Protein AF-A0A534Z9I6-F1 (afdb_monomer)

Sequence (121 aa):
MELGLLRLAIALYLAGTVAALVGIAVRQDLPRTLLPRLLWAGFVAHGLSIAVRSWTVGHMAVTTFDEALSFLALLLIAVFLMVQLRRPLVALGAVVSPLAFGLTLASDAVYRGARPLPPVL

Secondary structure (DSSP, 8-state):
--HHHHHHHHHHHHHHHHHHHHHHHH-----TTHHHHHHHHHHHHHHHHHHHHHHHHTS-S-SSHHHHHHHHHHHHHHHHHHHHHH---HHHHHHHHHHHHHHHHHHHHH----PPPPTT-

Radius of gyration: 15.33 Å; Cα contacts (8 Å, |Δi|>4): 130; chains: 1; bounding box: 43×24×39 Å

Nearest PDB structures (foldseek):
  8pd5-assembly1_A  TM=5.716E-01  e=1.694E+00  Strongylocentrotus purpuratus
 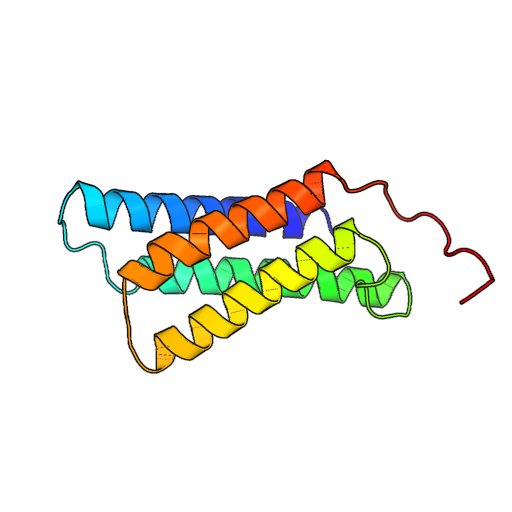 7bpu-assembly2_B  TM=6.019E-01  e=2.687E+00  Methanocaldococcus jannaschii DSM 2661
  5ek0-assembly1_D  TM=5.800E-01  e=2.829E+00  unclassified
  5ek0-assembly1_B  TM=5.441E-01  e=2.687E+00  unclassified
  8e4o-assembly1_A  TM=5.022E-01  e=2.189E+00  Mus musculus

Structure (mmCIF, N/CA/C/O backbone):
data_AF-A0A534Z9I6-F1
#
_entry.id   AF-A0A534Z9I6-F1
#
loop_
_atom_site.group_PDB
_atom_site.id
_atom_site.type_symbol
_atom_site.label_atom_id
_atom_site.label_alt_id
_atom_site.label_comp_id
_atom_site.label_asym_id
_atom_site.label_entity_id
_atom_site.label_seq_id
_atom_site.pdbx_PDB_ins_code
_atom_site.Cartn_x
_atom_site.Cartn_y
_atom_site.Cartn_z
_atom_site.occupancy
_atom_site.B_iso_or_equiv
_atom_site.auth_seq_id
_atom_site.auth_comp_id
_atom_site.auth_asym_id
_atom_site.auth_atom_id
_atom_site.pdbx_PDB_model_num
ATOM 1 N N . MET A 1 1 ? 5.011 0.238 -14.264 1.00 63.31 1 MET A N 1
ATOM 2 C CA . MET A 1 1 ? 3.736 -0.018 -13.562 1.00 63.31 1 MET A CA 1
ATOM 3 C C . MET A 1 1 ? 2.641 0.738 -14.280 1.00 63.31 1 MET A C 1
ATOM 5 O O . MET 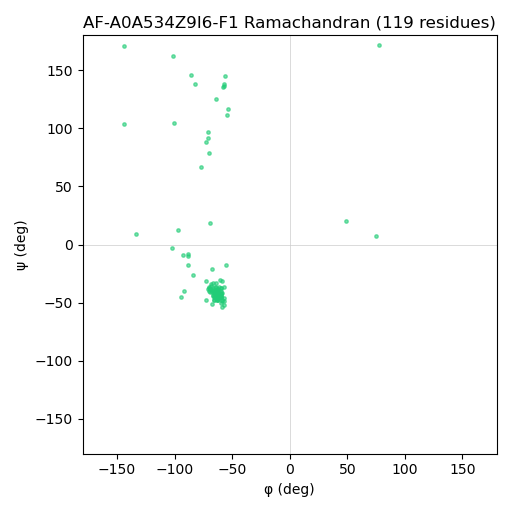A 1 1 ? 2.949 1.784 -14.841 1.00 63.31 1 MET A O 1
ATOM 9 N N . GLU A 1 2 ? 1.399 0.251 -14.264 1.00 75.75 2 GLU A N 1
ATOM 10 C CA . GLU A 1 2 ? 0.265 1.087 -14.678 1.00 75.75 2 GLU A CA 1
ATOM 11 C C . GLU A 1 2 ? 0.042 2.148 -13.600 1.00 75.75 2 GLU A C 1
ATOM 13 O O . GLU A 1 2 ? -0.563 1.883 -12.555 1.00 75.75 2 GLU A O 1
ATOM 18 N N . LEU A 1 3 ? 0.594 3.340 -13.837 1.00 76.50 3 LEU A N 1
ATOM 19 C CA . LEU A 1 3 ? 0.624 4.450 -12.880 1.00 76.50 3 LEU A CA 1
ATOM 20 C C . LEU A 1 3 ? -0.788 4.872 -12.448 1.00 76.50 3 LEU A C 1
ATOM 22 O O . LEU A 1 3 ? -0.989 5.268 -11.304 1.00 76.50 3 LEU A O 1
ATOM 26 N N . GLY A 1 4 ? -1.783 4.735 -13.331 1.00 80.25 4 GLY A N 1
ATOM 27 C CA . GLY A 1 4 ? -3.183 5.007 -13.000 1.00 80.25 4 GLY A CA 1
ATOM 28 C C . GLY A 1 4 ? -3.722 4.088 -11.901 1.00 80.25 4 GLY A C 1
ATOM 29 O O . GLY A 1 4 ? -4.297 4.564 -10.923 1.00 80.25 4 GLY A O 1
ATOM 30 N N . LEU A 1 5 ? -3.482 2.778 -12.014 1.00 81.12 5 LEU A N 1
ATOM 31 C CA . LEU A 1 5 ? -3.926 1.797 -11.018 1.00 81.12 5 LEU A CA 1
ATOM 32 C C . LEU A 1 5 ? -3.153 1.929 -9.702 1.00 81.12 5 LEU A C 1
ATOM 34 O O . LEU A 1 5 ? -3.740 1.775 -8.632 1.00 81.12 5 LEU A O 1
ATOM 38 N N . LEU A 1 6 ? -1.856 2.246 -9.772 1.00 78.75 6 LEU A N 1
ATOM 39 C CA . LEU A 1 6 ? -1.040 2.467 -8.578 1.00 78.75 6 LEU A CA 1
ATOM 40 C C . LEU A 1 6 ? -1.540 3.687 -7.791 1.00 78.75 6 LEU A C 1
ATOM 42 O O . LEU A 1 6 ? -1.743 3.605 -6.583 1.00 78.75 6 LEU A O 1
ATOM 46 N N . ARG A 1 7 ? -1.833 4.798 -8.475 1.00 85.94 7 ARG A N 1
ATOM 47 C CA . ARG A 1 7 ? -2.404 6.002 -7.850 1.00 85.94 7 ARG A CA 1
ATOM 48 C C . ARG A 1 7 ? -3.797 5.765 -7.278 1.00 85.94 7 ARG A C 1
ATOM 50 O O . ARG A 1 7 ? -4.105 6.284 -6.207 1.00 85.94 7 ARG A O 1
ATOM 57 N N . LEU A 1 8 ? -4.616 4.948 -7.941 1.00 87.31 8 LEU A N 1
ATOM 58 C CA . LEU A 1 8 ? -5.896 4.510 -7.389 1.00 87.31 8 LEU A CA 1
ATOM 59 C C . LEU A 1 8 ? -5.698 3.713 -6.089 1.00 87.31 8 LEU A C 1
ATOM 61 O O . LEU A 1 8 ? -6.382 3.982 -5.104 1.00 87.31 8 LEU A O 1
ATOM 65 N N . ALA A 1 9 ? -4.733 2.789 -6.052 1.00 82.94 9 ALA A N 1
ATOM 66 C CA . ALA A 1 9 ? -4.392 2.058 -4.833 1.00 82.94 9 ALA A CA 1
ATOM 67 C C . ALA A 1 9 ? -3.915 2.996 -3.711 1.00 82.94 9 ALA A C 1
ATOM 69 O O . ALA A 1 9 ? -4.377 2.867 -2.578 1.00 82.94 9 ALA A O 1
ATOM 70 N N . ILE A 1 10 ? -3.076 3.992 -4.028 1.00 84.06 10 ILE A N 1
ATOM 71 C CA . ILE A 1 10 ? -2.637 5.027 -3.076 1.00 84.06 10 ILE A CA 1
ATOM 72 C C . ILE A 1 10 ? -3.843 5.763 -2.483 1.00 84.06 10 ILE A C 1
ATOM 74 O O . ILE A 1 10 ? -3.941 5.890 -1.262 1.00 84.06 10 ILE A O 1
ATOM 78 N N . ALA A 1 11 ? -4.783 6.211 -3.321 1.00 88.69 11 ALA A N 1
ATOM 79 C CA . ALA A 1 11 ? -5.984 6.905 -2.862 1.00 88.69 11 ALA A CA 1
ATOM 80 C C . ALA A 1 11 ? -6.856 6.016 -1.957 1.00 88.69 11 ALA A C 1
ATOM 82 O O . ALA A 1 11 ? -7.361 6.478 -0.932 1.00 88.69 11 ALA A O 1
ATOM 83 N N . LEU A 1 12 ? -6.993 4.730 -2.291 1.00 86.94 12 LEU A N 1
ATOM 84 C CA . LEU A 1 12 ? -7.769 3.766 -1.506 1.00 86.94 12 LEU A CA 1
ATOM 85 C C . LEU A 1 12 ? -7.111 3.447 -0.156 1.00 86.94 12 LEU A C 1
ATOM 87 O O . LEU A 1 12 ? -7.802 3.406 0.863 1.00 86.94 12 LEU A O 1
ATOM 91 N N . TYR A 1 13 ? -5.787 3.285 -0.112 1.00 86.44 13 TYR A N 1
ATOM 92 C CA . TYR A 1 13 ? -5.055 3.102 1.146 1.00 86.44 13 TYR A CA 1
ATOM 93 C C . TYR A 1 13 ? -5.056 4.369 2.003 1.00 86.44 13 TYR A C 1
ATOM 95 O O . TYR A 1 13 ? -5.170 4.280 3.227 1.00 86.44 13 TYR A O 1
ATOM 103 N N . LEU A 1 14 ? -5.001 5.555 1.394 1.00 87.44 14 LEU A N 1
ATOM 104 C CA . LEU A 1 14 ? -5.162 6.814 2.117 1.00 87.44 14 LEU A CA 1
ATOM 105 C C . LEU A 1 14 ? -6.560 6.910 2.741 1.00 87.44 14 LEU A C 1
ATOM 107 O O . LEU A 1 14 ? -6.677 7.180 3.935 1.00 87.44 14 LEU A O 1
ATOM 111 N N . ALA A 1 15 ? -7.611 6.612 1.973 1.00 87.75 15 ALA A N 1
ATOM 112 C CA . ALA A 1 15 ? -8.983 6.588 2.476 1.00 87.75 15 ALA A CA 1
ATOM 113 C C . ALA A 1 15 ? -9.162 5.570 3.617 1.00 87.75 15 ALA A C 1
ATOM 115 O O . ALA A 1 15 ? -9.772 5.890 4.638 1.00 87.75 15 ALA A O 1
ATOM 116 N N . GLY A 1 16 ? -8.582 4.370 3.487 1.00 82.31 16 GLY A N 1
ATOM 117 C CA . GLY A 1 16 ? -8.556 3.366 4.555 1.00 82.31 16 GLY A CA 1
ATOM 118 C C . GLY A 1 16 ? -7.848 3.870 5.816 1.00 82.31 16 GLY A C 1
ATOM 119 O O . GLY A 1 16 ? -8.342 3.680 6.927 1.00 82.31 16 GLY A O 1
ATOM 120 N N . THR A 1 17 ? -6.742 4.595 5.647 1.00 84.69 17 THR A N 1
ATOM 121 C CA . THR A 1 17 ? -5.965 5.169 6.753 1.00 84.69 17 THR A CA 1
ATOM 122 C C . THR A 1 17 ? -6.774 6.228 7.489 1.00 84.69 17 THR A C 1
ATOM 124 O O . THR A 1 17 ? -6.890 6.174 8.711 1.00 84.69 17 THR A O 1
ATOM 127 N N . VAL A 1 18 ? -7.395 7.152 6.752 1.00 86.75 18 VAL A N 1
ATOM 128 C CA . VAL A 1 18 ? -8.268 8.184 7.324 1.00 86.75 18 VAL A CA 1
ATOM 129 C C . VAL A 1 18 ? -9.442 7.542 8.061 1.00 86.75 18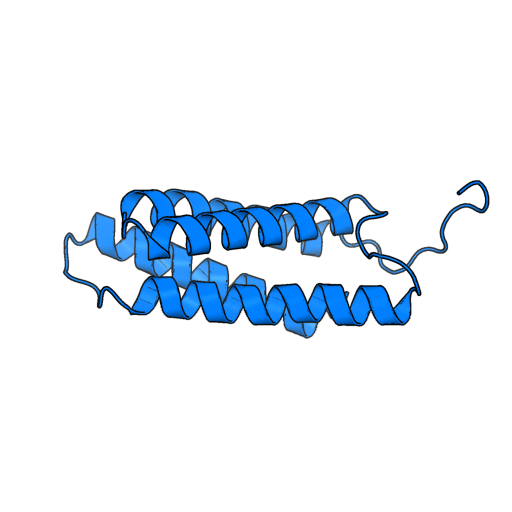 VAL A C 1
ATOM 131 O O . VAL A 1 18 ? -9.709 7.910 9.201 1.00 86.75 18 VAL A O 1
ATOM 134 N N . ALA A 1 19 ? -10.099 6.539 7.472 1.00 84.12 19 ALA A N 1
ATOM 135 C CA . ALA A 1 19 ? -11.199 5.829 8.121 1.00 84.12 19 ALA A CA 1
ATOM 136 C C . ALA A 1 19 ? -10.764 5.156 9.437 1.00 84.12 19 ALA A C 1
ATOM 138 O O . ALA A 1 19 ? -11.482 5.235 10.435 1.00 84.12 19 ALA A O 1
ATOM 139 N N . ALA A 1 20 ? -9.581 4.534 9.463 1.00 80.44 20 ALA A N 1
ATOM 140 C CA . ALA A 1 20 ? -9.036 3.912 10.666 1.00 80.44 20 ALA A CA 1
ATOM 141 C C . ALA A 1 20 ? -8.696 4.947 11.755 1.00 80.44 20 ALA A C 1
ATOM 143 O O . ALA A 1 20 ? -9.062 4.757 12.915 1.00 80.44 20 ALA A O 1
ATOM 144 N 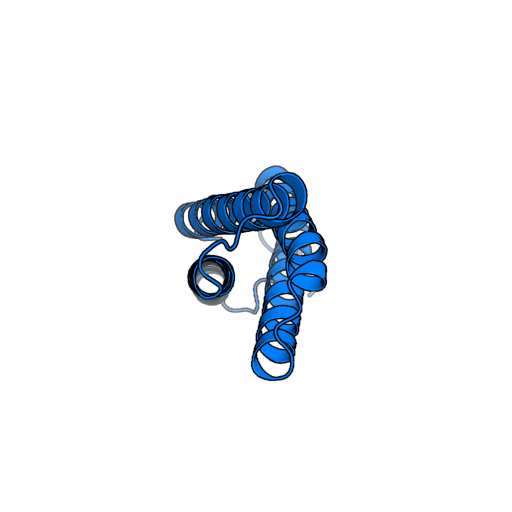N . LEU A 1 21 ? -8.054 6.062 11.384 1.00 82.12 21 LEU A N 1
ATOM 145 C CA . LEU A 1 21 ? -7.705 7.142 12.313 1.00 82.12 21 LEU A CA 1
ATOM 146 C C . LEU A 1 21 ? -8.949 7.825 12.888 1.00 82.12 21 LEU A C 1
ATOM 148 O O . LEU A 1 21 ? -9.030 8.024 14.098 1.00 82.12 21 LEU A O 1
ATOM 152 N N . VAL A 1 22 ? -9.943 8.129 12.049 1.00 82.81 22 VAL A N 1
ATOM 153 C CA . VAL A 1 22 ? -11.216 8.727 12.479 1.00 82.81 22 VAL A CA 1
ATOM 154 C C . VAL A 1 22 ? -11.987 7.775 13.397 1.00 82.81 22 VAL A C 1
ATOM 156 O O . VAL A 1 22 ? -12.551 8.222 14.394 1.00 82.81 22 VAL A O 1
ATOM 159 N N . GLY A 1 23 ? -11.982 6.467 13.117 1.00 76.38 23 GLY A N 1
ATOM 160 C CA . GLY A 1 23 ? -12.620 5.469 13.984 1.00 76.38 23 GLY A CA 1
ATOM 161 C C . GLY A 1 23 ? -12.009 5.408 15.380 1.00 76.38 23 GLY A C 1
ATOM 162 O O . GLY A 1 23 ? -12.733 5.302 16.367 1.00 76.38 23 GLY A O 1
ATOM 163 N N . ILE A 1 24 ? -10.686 5.554 15.479 1.00 78.31 24 ILE A N 1
ATOM 164 C CA . ILE A 1 24 ? -9.987 5.624 16.767 1.00 78.31 24 ILE A CA 1
ATOM 165 C C . ILE A 1 24 ? -10.248 6.966 17.461 1.00 78.31 24 ILE A C 1
ATOM 167 O O . ILE A 1 24 ? -10.578 6.983 18.646 1.00 78.31 24 ILE A O 1
ATOM 171 N N . ALA A 1 25 ? -10.119 8.079 16.734 1.00 81.31 25 ALA A N 1
ATOM 172 C CA . ALA A 1 25 ? -10.199 9.427 17.292 1.00 81.31 25 ALA A CA 1
ATOM 173 C C . ALA A 1 25 ? -11.600 9.772 17.808 1.00 81.31 25 ALA A C 1
ATOM 175 O O . ALA A 1 25 ? -11.742 10.336 18.889 1.00 81.31 25 ALA A O 1
ATOM 176 N N . VAL A 1 26 ? -12.638 9.415 17.050 1.00 79.25 26 VAL A N 1
ATOM 177 C CA . VAL A 1 26 ? -14.024 9.773 17.380 1.00 79.25 26 VAL A CA 1
ATOM 178 C C . VAL A 1 26 ? -14.676 8.714 18.283 1.00 79.25 26 VAL A C 1
ATOM 180 O O . VAL A 1 26 ? -15.776 8.932 18.777 1.00 79.25 26 VAL A O 1
ATOM 183 N N . ARG A 1 27 ? -14.021 7.560 18.524 1.00 69.69 27 ARG A N 1
ATOM 184 C CA . ARG A 1 27 ? -14.602 6.384 19.216 1.00 69.69 27 ARG A CA 1
ATOM 185 C C . ARG A 1 27 ? -15.983 5.975 18.675 1.00 69.69 27 ARG A C 1
ATOM 187 O O . ARG A 1 27 ? -16.747 5.310 19.367 1.00 69.69 27 ARG A O 1
ATOM 194 N N . GLN A 1 28 ? -16.308 6.394 17.455 1.00 64.50 28 GLN A N 1
ATOM 195 C CA . GLN A 1 28 ? -17.583 6.112 16.817 1.00 64.50 28 GLN A CA 1
ATOM 196 C C . GLN A 1 28 ? -17.520 4.757 16.126 1.00 64.50 28 GLN A C 1
ATOM 198 O O . GLN A 1 28 ? -16.488 4.385 15.557 1.00 64.50 28 GLN A O 1
ATOM 203 N N . ASP A 1 29 ? -18.647 4.055 16.116 1.00 61.78 29 ASP A N 1
ATOM 204 C CA . ASP A 1 29 ? -18.823 2.839 15.334 1.00 61.78 29 ASP A CA 1
ATOM 205 C C . ASP A 1 29 ? -18.869 3.191 13.841 1.00 61.78 29 ASP A C 1
ATOM 207 O O . ASP A 1 29 ? -19.932 3.258 13.221 1.00 61.78 29 ASP A O 1
ATOM 211 N N . LEU A 1 30 ? -17.701 3.423 13.228 1.00 66.75 30 LEU A N 1
ATOM 212 C CA . LEU A 1 30 ? -17.619 3.361 11.774 1.00 66.75 30 LEU A CA 1
ATOM 213 C C . LEU A 1 30 ? -18.101 1.978 11.326 1.00 66.75 30 LEU A C 1
ATOM 215 O O . LEU A 1 30 ? -17.821 0.977 11.999 1.00 66.75 30 LEU A O 1
ATOM 219 N N . PRO A 1 31 ? -18.783 1.893 10.169 1.00 71.44 31 PRO A N 1
ATOM 220 C CA . PRO A 1 31 ? -19.235 0.618 9.654 1.00 71.44 31 PRO A CA 1
ATOM 221 C C . PRO A 1 31 ? -18.040 -0.330 9.575 1.00 71.44 31 PRO A C 1
ATOM 223 O O 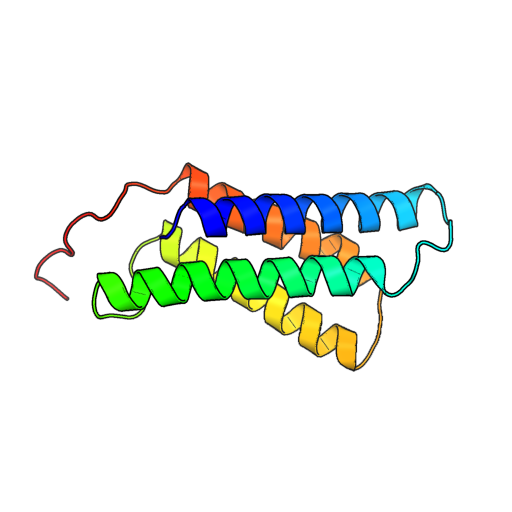. PRO A 1 31 ? -17.089 -0.085 8.831 1.00 71.44 31 PRO A O 1
ATOM 226 N N . ARG A 1 32 ? -18.095 -1.425 10.346 1.00 71.19 32 ARG A N 1
ATOM 227 C CA . ARG A 1 32 ? -17.005 -2.414 10.466 1.00 71.19 32 ARG A CA 1
ATOM 228 C C . ARG A 1 32 ? -16.566 -2.991 9.115 1.00 71.19 32 ARG A C 1
ATOM 230 O O . ARG A 1 32 ? -15.485 -3.554 9.004 1.00 71.19 32 ARG A O 1
ATOM 237 N N . THR A 1 33 ? -17.397 -2.837 8.086 1.00 77.56 33 THR A N 1
ATOM 238 C CA . THR A 1 33 ? -17.158 -3.277 6.711 1.00 77.56 33 THR A CA 1
ATOM 239 C C . THR A 1 33 ? -16.437 -2.248 5.835 1.00 77.56 33 THR A C 1
ATOM 241 O O . THR A 1 33 ? -15.903 -2.629 4.798 1.00 77.56 33 THR A O 1
ATOM 244 N N . LEU A 1 34 ? -16.394 -0.963 6.206 1.00 81.75 34 LEU A N 1
ATOM 245 C CA . LEU A 1 34 ? -15.841 0.100 5.357 1.00 81.75 34 LEU A CA 1
ATOM 246 C C . LEU A 1 34 ? -14.330 -0.050 5.165 1.00 81.75 34 LEU A C 1
ATOM 248 O O . LEU A 1 34 ? -13.852 -0.073 4.033 1.00 81.75 34 LEU A O 1
ATOM 252 N N . LEU A 1 35 ? -13.596 -0.202 6.268 1.00 80.25 35 LEU A N 1
ATOM 253 C CA . LEU A 1 35 ? -12.145 -0.372 6.251 1.00 80.25 35 LEU A CA 1
ATOM 254 C C . LEU A 1 35 ? -11.707 -1.600 5.428 1.00 80.25 35 LEU A C 1
ATOM 256 O O . LEU A 1 35 ? -10.920 -1.423 4.499 1.00 80.25 35 LEU A O 1
ATOM 260 N N . PRO A 1 36 ? -12.220 -2.826 5.674 1.00 81.19 36 PRO A N 1
ATOM 261 C CA . PRO A 1 36 ? -11.877 -3.972 4.836 1.00 81.19 36 PRO A CA 1
ATOM 262 C C . PRO A 1 36 ? -12.256 -3.778 3.371 1.00 81.19 36 PRO A C 1
ATOM 264 O O . PRO A 1 36 ? -11.491 -4.199 2.514 1.00 81.19 36 PRO A O 1
ATOM 267 N N . ARG A 1 37 ? -13.392 -3.141 3.057 1.00 87.38 37 ARG A N 1
ATOM 268 C CA . ARG A 1 37 ? -13.793 -2.895 1.661 1.00 87.38 37 ARG A CA 1
ATOM 269 C C . ARG A 1 37 ? -12.816 -1.975 0.935 1.00 87.38 37 ARG A C 1
ATOM 271 O O . ARG A 1 37 ? -12.422 -2.295 -0.181 1.00 87.38 37 ARG A O 1
ATOM 278 N N . LEU A 1 38 ? -12.401 -0.877 1.569 1.00 85.50 38 LEU A N 1
ATOM 279 C CA . LEU A 1 38 ? -11.408 0.044 1.003 1.00 85.50 38 LEU A CA 1
ATOM 280 C C . LEU A 1 38 ? -10.064 -0.655 0.777 1.00 85.50 38 LEU A C 1
ATOM 282 O O . LEU A 1 38 ? -9.469 -0.516 -0.289 1.00 85.50 38 LEU A O 1
ATOM 286 N N . LEU A 1 39 ? -9.619 -1.453 1.750 1.00 85.75 39 LEU A N 1
ATOM 287 C CA . LEU A 1 39 ? -8.349 -2.172 1.659 1.00 85.75 39 LEU A CA 1
ATOM 288 C C . LEU A 1 39 ? -8.390 -3.300 0.622 1.00 85.75 39 LEU A C 1
ATOM 290 O O . LEU A 1 39 ? -7.424 -3.461 -0.114 1.00 85.75 39 LEU A O 1
ATOM 294 N N . TRP A 1 40 ? -9.508 -4.021 0.493 1.00 89.88 40 TRP A N 1
ATOM 295 C CA . TRP A 1 40 ? -9.711 -4.999 -0.581 1.00 89.88 40 TRP A C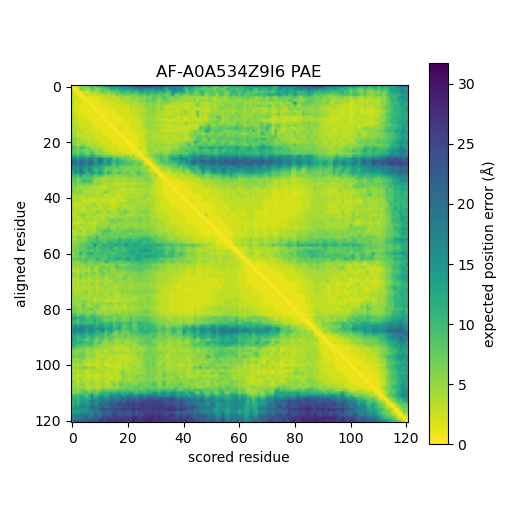A 1
ATOM 296 C C . TRP A 1 40 ? -9.712 -4.346 -1.963 1.00 89.88 40 TRP A C 1
ATOM 298 O O . TRP A 1 40 ? -9.051 -4.845 -2.870 1.00 89.88 40 TRP A O 1
ATOM 308 N N . ALA A 1 41 ? -10.413 -3.222 -2.129 1.00 89.19 41 ALA A N 1
ATOM 309 C CA . ALA A 1 41 ? -10.422 -2.493 -3.394 1.00 89.19 41 ALA A CA 1
ATOM 310 C C . ALA A 1 41 ? -9.010 -2.007 -3.769 1.00 89.19 41 ALA A C 1
ATOM 312 O O . ALA A 1 41 ? -8.579 -2.187 -4.909 1.00 89.19 41 ALA A O 1
ATOM 313 N N . GLY A 1 42 ? -8.272 -1.450 -2.799 1.00 86.12 42 GLY A N 1
ATOM 314 C CA . GLY A 1 42 ? -6.885 -1.022 -2.985 1.00 86.12 42 GLY A CA 1
ATOM 315 C C . GLY A 1 42 ? -5.967 -2.186 -3.344 1.00 86.12 42 GLY A C 1
ATOM 316 O O . GLY A 1 42 ? -5.220 -2.093 -4.313 1.00 86.12 42 GLY A O 1
ATOM 317 N N . PHE A 1 43 ? -6.100 -3.312 -2.638 1.00 90.81 43 PHE A N 1
ATOM 318 C CA . PHE A 1 43 ? -5.343 -4.537 -2.892 1.00 90.81 43 PHE A CA 1
ATOM 319 C C . PHE A 1 43 ? -5.531 -5.058 -4.321 1.00 90.81 43 PHE A C 1
ATOM 321 O O . PHE A 1 43 ? -4.554 -5.371 -4.997 1.00 90.81 43 PHE A O 1
ATOM 328 N N . VAL A 1 44 ? -6.776 -5.111 -4.805 1.00 92.69 44 VAL A N 1
ATOM 329 C CA . VAL A 1 44 ? -7.084 -5.571 -6.167 1.00 92.69 44 VAL A CA 1
ATOM 330 C C . VAL A 1 44 ? -6.494 -4.622 -7.212 1.00 92.69 44 VAL A C 1
ATOM 332 O O . VAL A 1 44 ? -5.844 -5.081 -8.152 1.00 92.69 44 VAL A O 1
ATOM 335 N N . ALA A 1 45 ? -6.661 -3.307 -7.039 1.00 88.88 45 ALA A N 1
ATOM 336 C CA . ALA A 1 45 ? -6.099 -2.315 -7.956 1.00 88.88 45 ALA A CA 1
ATOM 337 C C . ALA A 1 45 ? -4.560 -2.371 -7.993 1.00 88.88 45 ALA A C 1
ATOM 339 O O . ALA A 1 45 ? -3.952 -2.342 -9.065 1.00 88.88 45 ALA A O 1
ATOM 340 N N . HIS A 1 46 ? -3.929 -2.506 -6.825 1.00 88.62 46 HIS A N 1
ATOM 341 C CA . HIS A 1 46 ? -2.478 -2.602 -6.676 1.00 88.62 46 HIS A CA 1
ATOM 342 C C . HIS A 1 46 ? -1.931 -3.883 -7.312 1.00 88.62 46 HIS A C 1
ATOM 344 O O . HIS A 1 46 ? -0.999 -3.825 -8.116 1.00 88.62 46 HIS A O 1
ATOM 350 N N . GLY A 1 47 ? -2.55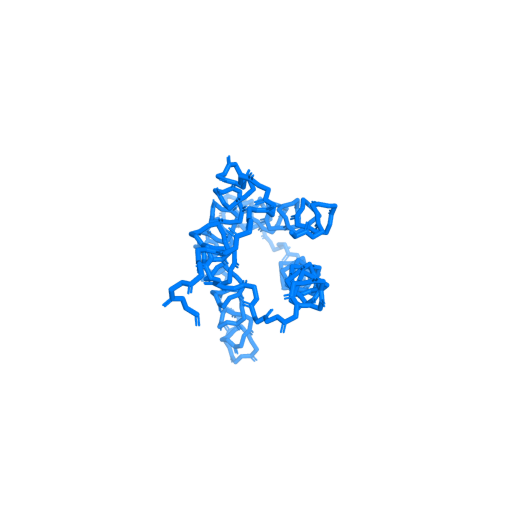6 -5.026 -7.021 1.00 89.56 47 GLY A N 1
ATOM 351 C CA . GLY A 1 47 ? -2.197 -6.314 -7.610 1.00 89.56 47 GLY A CA 1
ATOM 352 C C . GLY A 1 47 ? -2.312 -6.296 -9.132 1.00 89.56 47 GLY A C 1
ATOM 353 O O . GLY A 1 47 ? -1.407 -6.762 -9.822 1.00 89.56 47 GLY A O 1
ATOM 354 N N . LEU A 1 48 ? -3.368 -5.677 -9.667 1.00 90.88 48 LEU A N 1
ATOM 355 C CA . LEU A 1 48 ? -3.551 -5.538 -11.108 1.00 90.88 48 LEU A CA 1
ATOM 356 C C . LEU A 1 48 ? -2.485 -4.625 -11.743 1.00 90.88 48 LEU A C 1
ATOM 358 O O . LEU A 1 48 ? -1.977 -4.953 -12.812 1.00 90.88 48 LEU A O 1
ATOM 362 N N . SER A 1 49 ? -2.059 -3.546 -11.074 1.00 87.62 49 SER A N 1
ATOM 363 C CA . SER A 1 49 ? -0.948 -2.700 -11.553 1.00 87.62 49 SER A CA 1
ATOM 364 C C . SER A 1 49 ? 0.367 -3.481 -11.689 1.00 87.62 49 SER A C 1
ATOM 366 O O . SER A 1 49 ? 1.079 -3.346 -12.691 1.00 87.62 49 SER A O 1
ATOM 368 N N . ILE A 1 50 ? 0.674 -4.332 -10.702 1.00 87.19 50 ILE A N 1
ATOM 369 C CA . ILE A 1 50 ? 1.866 -5.194 -10.711 1.00 87.19 50 ILE A CA 1
ATOM 370 C C . ILE A 1 50 ? 1.733 -6.294 -11.769 1.00 87.19 50 ILE A C 1
ATOM 372 O O . ILE A 1 50 ? 2.704 -6.576 -12.472 1.00 87.19 50 ILE A O 1
ATOM 376 N N . ALA A 1 51 ? 0.547 -6.884 -11.932 1.00 89.06 51 ALA A N 1
ATOM 377 C CA . ALA A 1 51 ? 0.292 -7.917 -12.934 1.00 89.06 51 ALA A CA 1
ATOM 378 C C . ALA A 1 51 ? 0.462 -7.382 -14.362 1.00 89.06 51 ALA A C 1
ATOM 380 O O . ALA A 1 51 ? 1.193 -7.980 -15.150 1.00 89.06 51 ALA A O 1
ATOM 381 N N . VAL A 1 52 ? -0.131 -6.222 -14.675 1.00 88.00 52 VAL A N 1
ATOM 382 C CA . VAL A 1 52 ? 0.026 -5.585 -15.991 1.00 88.00 52 VAL A CA 1
ATOM 383 C C . VAL A 1 52 ? 1.490 -5.247 -16.247 1.00 88.00 52 VAL A C 1
ATOM 385 O O . VAL A 1 52 ? 2.001 -5.532 -17.324 1.00 88.00 52 VAL A O 1
ATOM 388 N N . ARG A 1 53 ? 2.212 -4.717 -15.250 1.00 84.62 53 ARG A N 1
ATOM 389 C CA . ARG A 1 53 ? 3.651 -4.468 -15.403 1.00 84.62 53 ARG A CA 1
ATOM 390 C C . ARG A 1 53 ? 4.430 -5.752 -15.649 1.00 84.62 53 ARG A C 1
ATOM 392 O O . ARG A 1 53 ? 5.261 -5.782 -16.542 1.00 84.62 53 ARG A O 1
ATOM 399 N N . SER A 1 54 ? 4.165 -6.801 -14.883 1.00 85.69 54 SER A N 1
ATOM 400 C CA . SER A 1 54 ? 4.876 -8.072 -15.038 1.00 85.69 54 SER A CA 1
ATOM 401 C C . SER A 1 54 ? 4.650 -8.666 -16.432 1.00 85.69 54 SER A C 1
ATOM 403 O O . SER A 1 54 ? 5.577 -9.181 -17.049 1.00 85.69 54 SER A O 1
ATOM 405 N N . TRP A 1 55 ? 3.438 -8.507 -16.974 1.00 86.94 55 TRP A N 1
ATOM 406 C CA . TRP A 1 55 ? 3.129 -8.886 -18.350 1.00 86.94 55 TRP A CA 1
ATOM 407 C C . TRP A 1 55 ? 3.897 -8.046 -19.380 1.00 86.94 55 TRP A C 1
ATOM 409 O O . TRP A 1 55 ? 4.413 -8.597 -20.347 1.00 86.94 55 TRP A O 1
ATOM 419 N N . THR A 1 56 ? 4.015 -6.727 -19.181 1.00 84.12 56 THR A N 1
ATOM 420 C CA . THR A 1 56 ? 4.703 -5.849 -20.144 1.00 84.12 56 THR A CA 1
ATOM 421 C C . THR A 1 56 ? 6.220 -6.001 -20.151 1.00 84.12 56 THR A C 1
ATOM 423 O O . THR A 1 56 ? 6.817 -5.825 -21.209 1.00 84.12 56 THR A O 1
ATOM 426 N N . VAL A 1 57 ? 6.855 -6.332 -19.018 1.00 82.25 57 VAL A N 1
ATOM 427 C CA . VAL A 1 57 ? 8.315 -6.570 -18.970 1.00 82.25 57 VAL A CA 1
ATOM 428 C C . VAL A 1 57 ? 8.691 -8.048 -19.167 1.00 82.25 57 VAL A C 1
ATOM 430 O O . VAL A 1 57 ? 9.865 -8.360 -19.332 1.00 82.25 57 VAL A O 1
ATOM 433 N N . GLY A 1 58 ? 7.720 -8.970 -19.180 1.00 82.19 58 GLY A N 1
ATOM 434 C CA . GLY A 1 58 ? 7.954 -10.402 -19.422 1.00 82.19 58 GLY A CA 1
ATOM 435 C C . GLY A 1 58 ? 8.579 -11.163 -18.246 1.00 82.19 58 GLY A C 1
ATOM 436 O O . GLY A 1 58 ? 8.929 -12.332 -18.379 1.00 82.19 58 GLY A O 1
ATOM 437 N N . HIS A 1 59 ? 8.704 -10.521 -17.087 1.00 82.88 59 HIS A N 1
ATOM 438 C CA . HIS A 1 59 ? 9.175 -11.115 -15.840 1.00 82.88 59 HIS A CA 1
ATOM 439 C C . HIS A 1 59 ? 8.408 -10.519 -14.658 1.00 82.88 59 HIS A C 1
ATOM 441 O O . HIS A 1 59 ? 7.673 -9.542 -14.793 1.00 82.88 59 HIS A O 1
ATOM 447 N N . MET A 1 60 ? 8.590 -11.086 -13.465 1.00 82.19 60 MET A N 1
ATOM 448 C CA . MET A 1 60 ? 7.958 -10.552 -12.261 1.00 82.19 60 MET A CA 1
ATOM 449 C C . MET A 1 60 ? 8.483 -9.138 -11.966 1.00 82.19 60 MET A C 1
ATOM 451 O O . MET A 1 60 ? 9.695 -8.937 -11.864 1.00 82.19 60 MET A O 1
ATOM 455 N N . ALA A 1 61 ? 7.583 -8.160 -11.833 1.00 82.50 61 ALA A N 1
ATOM 456 C CA . ALA A 1 61 ? 7.918 -6.759 -11.568 1.00 82.50 61 ALA A CA 1
ATOM 457 C C . ALA A 1 61 ? 8.304 -6.535 -10.092 1.00 82.50 61 ALA A C 1
ATOM 459 O O . ALA A 1 61 ? 7.558 -5.912 -9.337 1.00 82.50 61 ALA A O 1
ATOM 460 N N . VAL A 1 62 ? 9.440 -7.112 -9.683 1.00 83.75 62 VAL A N 1
ATOM 461 C CA . VAL A 1 62 ? 10.057 -7.024 -8.337 1.00 83.75 62 VAL A CA 1
ATOM 462 C C . VAL A 1 62 ? 11.568 -6.740 -8.457 1.00 83.75 62 VAL A C 1
ATOM 464 O O . VAL A 1 62 ? 12.321 -6.812 -7.493 1.00 83.75 62 VAL A O 1
ATOM 467 N N . THR A 1 63 ? 12.042 -6.435 -9.665 1.00 84.38 63 THR A N 1
ATOM 468 C CA . THR A 1 63 ? 13.481 -6.390 -9.983 1.00 84.38 63 THR A CA 1
ATOM 469 C C . THR A 1 63 ? 14.136 -5.062 -9.630 1.00 84.38 63 THR A C 1
ATOM 471 O O . THR A 1 63 ? 15.337 -5.009 -9.365 1.00 84.38 63 THR A O 1
ATOM 474 N N . THR A 1 64 ? 13.358 -3.982 -9.605 1.00 83.38 64 THR A N 1
ATOM 475 C CA . THR A 1 64 ? 13.829 -2.650 -9.224 1.00 83.38 64 THR A CA 1
ATOM 476 C C . THR A 1 64 ? 13.419 -2.303 -7.794 1.00 83.38 64 THR A C 1
ATOM 478 O O . THR A 1 64 ? 12.526 -2.912 -7.208 1.00 83.38 64 THR A O 1
ATOM 481 N N . PHE A 1 65 ? 14.071 -1.303 -7.197 1.00 81.50 65 PHE A N 1
ATOM 482 C CA . PHE A 1 65 ? 13.776 -0.894 -5.820 1.00 81.50 65 PHE A CA 1
ATOM 483 C C . PHE A 1 65 ? 12.342 -0.359 -5.650 1.00 81.50 65 PHE A C 1
ATOM 485 O O . PHE A 1 65 ? 11.675 -0.681 -4.668 1.00 81.50 65 PHE A O 1
ATOM 492 N N . ASP A 1 66 ? 11.841 0.412 -6.621 1.00 82.88 66 ASP A N 1
ATOM 493 C CA . ASP A 1 66 ? 10.450 0.882 -6.651 1.00 82.88 66 ASP A CA 1
ATOM 494 C C . ASP A 1 66 ? 9.456 -0.282 -6.765 1.00 82.88 66 ASP A C 1
ATOM 496 O O . ASP A 1 66 ? 8.422 -0.286 -6.094 1.00 82.88 66 ASP A O 1
ATOM 500 N N . GLU A 1 67 ? 9.795 -1.300 -7.553 1.00 84.75 67 GLU A N 1
ATOM 501 C CA . GLU A 1 67 ? 9.026 -2.533 -7.696 1.00 84.75 67 GLU A CA 1
ATOM 502 C C . GLU A 1 67 ? 8.994 -3.353 -6.406 1.00 84.75 67 GLU A C 1
ATOM 504 O O . GLU A 1 67 ? 7.917 -3.756 -5.962 1.00 84.75 67 GLU A O 1
ATOM 509 N N . ALA A 1 68 ? 10.141 -3.514 -5.747 1.00 87.62 68 ALA A N 1
ATOM 510 C CA . ALA A 1 68 ? 10.242 -4.198 -4.465 1.00 87.62 68 ALA A CA 1
ATOM 511 C C . ALA A 1 68 ? 9.427 -3.496 -3.363 1.00 87.62 68 ALA A C 1
ATOM 513 O O . ALA A 1 68 ? 8.710 -4.163 -2.618 1.00 87.62 68 ALA A O 1
ATOM 514 N N . LEU A 1 69 ? 9.472 -2.159 -3.286 1.00 86.00 69 LEU A N 1
ATOM 515 C CA . LEU A 1 69 ? 8.649 -1.368 -2.357 1.00 86.00 69 LEU A CA 1
ATOM 516 C C . LEU A 1 69 ? 7.147 -1.576 -2.596 1.00 86.00 69 LEU A C 1
ATOM 518 O O . LEU A 1 69 ? 6.386 -1.786 -1.650 1.00 86.00 69 LEU A O 1
ATOM 522 N N . SER A 1 70 ? 6.730 -1.548 -3.863 1.00 86.88 70 SER A N 1
ATOM 523 C CA . SER A 1 70 ? 5.337 -1.764 -4.265 1.00 86.88 70 SER A CA 1
ATOM 524 C C . SER A 1 70 ? 4.857 -3.169 -3.903 1.00 86.88 70 SER A C 1
ATOM 526 O O . SER A 1 70 ? 3.778 -3.342 -3.335 1.00 86.88 70 SER A O 1
ATOM 528 N N . PHE A 1 71 ? 5.685 -4.177 -4.177 1.00 88.75 71 PHE A N 1
ATOM 529 C CA . PHE A 1 71 ? 5.383 -5.570 -3.872 1.00 88.75 71 PHE A CA 1
ATOM 530 C C . PHE A 1 71 ? 5.338 -5.836 -2.361 1.00 88.75 71 PHE A C 1
ATOM 532 O O . PHE A 1 71 ? 4.445 -6.537 -1.884 1.00 88.75 71 PHE A O 1
ATOM 539 N N . LEU A 1 72 ? 6.237 -5.220 -1.586 1.00 89.12 72 LEU A N 1
ATOM 540 C CA . LEU A 1 72 ? 6.214 -5.276 -0.124 1.00 89.12 72 LEU A CA 1
ATOM 541 C C . LEU A 1 72 ? 4.918 -4.677 0.442 1.00 89.12 72 LEU A C 1
ATOM 543 O O . LEU A 1 72 ? 4.301 -5.274 1.325 1.00 89.12 72 LEU A O 1
ATOM 547 N N . ALA A 1 73 ? 4.481 -3.528 -0.079 1.00 89.25 73 ALA A N 1
ATOM 548 C CA . ALA A 1 73 ? 3.216 -2.913 0.315 1.00 89.25 73 ALA A CA 1
ATOM 549 C C . ALA A 1 73 ? 2.015 -3.826 0.015 1.00 89.25 73 ALA A C 1
ATOM 551 O O . ALA A 1 73 ? 1.155 -4.019 0.880 1.00 89.25 73 ALA A O 1
ATOM 552 N N . LEU A 1 74 ? 1.991 -4.445 -1.173 1.00 91.69 74 LEU A N 1
ATOM 553 C CA . LEU A 1 74 ? 0.958 -5.407 -1.560 1.00 91.69 74 LEU A CA 1
ATOM 554 C C . LEU A 1 74 ? 0.929 -6.617 -0.607 1.00 91.69 74 LEU A C 1
ATOM 556 O O . LEU A 1 74 ? -0.145 -7.019 -0.157 1.00 91.69 74 LEU A O 1
ATOM 560 N N . LEU A 1 75 ? 2.095 -7.173 -0.260 1.00 91.81 75 LEU A N 1
ATOM 561 C CA . LEU A 1 75 ? 2.218 -8.296 0.674 1.00 91.81 75 LEU A CA 1
ATOM 562 C C . LEU A 1 75 ? 1.737 -7.943 2.084 1.00 91.81 75 LEU A C 1
ATOM 564 O O . LEU A 1 75 ? 1.020 -8.733 2.697 1.00 91.81 75 LEU A O 1
ATOM 568 N N . LEU A 1 76 ? 2.087 -6.761 2.598 1.00 89.62 76 LEU A N 1
ATOM 569 C CA . LEU A 1 76 ? 1.623 -6.305 3.911 1.00 89.62 76 LEU A CA 1
ATOM 570 C C . LEU A 1 76 ? 0.097 -6.215 3.968 1.00 89.62 76 LEU A C 1
ATOM 572 O O . LEU A 1 76 ? -0.512 -6.697 4.926 1.00 89.62 76 LEU A O 1
ATOM 576 N N . ILE A 1 77 ? -0.525 -5.657 2.925 1.00 89.69 77 ILE A N 1
ATOM 577 C CA . ILE A 1 77 ? -1.985 -5.606 2.806 1.00 89.69 77 ILE A CA 1
ATOM 578 C C . ILE A 1 77 ? -2.572 -7.017 2.703 1.00 89.69 77 ILE A C 1
ATOM 580 O O . ILE A 1 77 ? -3.550 -7.304 3.390 1.00 89.69 77 ILE A O 1
ATOM 584 N N . ALA A 1 78 ? -1.972 -7.915 1.915 1.00 90.81 78 ALA A N 1
ATOM 585 C CA . ALA A 1 78 ? -2.435 -9.298 1.783 1.00 90.81 78 ALA A CA 1
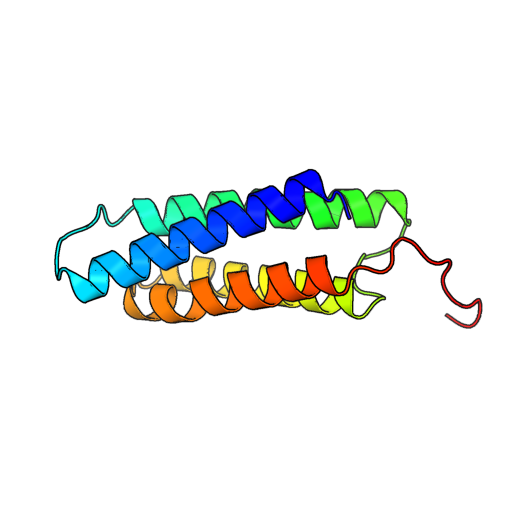ATOM 586 C C . ALA A 1 78 ? -2.440 -10.034 3.132 1.00 90.81 78 ALA A C 1
ATOM 588 O O . ALA A 1 78 ? -3.443 -10.639 3.516 1.00 90.81 78 ALA A O 1
ATOM 589 N N . VAL A 1 79 ? -1.333 -9.945 3.878 1.00 90.06 79 VAL A N 1
ATOM 590 C CA . VAL A 1 79 ? -1.202 -10.546 5.212 1.00 90.06 79 VAL A CA 1
ATOM 591 C C . VAL A 1 79 ? -2.216 -9.933 6.169 1.00 90.06 79 VAL A C 1
ATOM 593 O O . VAL A 1 79 ? -2.896 -10.660 6.892 1.00 90.06 79 VAL A O 1
ATOM 596 N N . PHE A 1 80 ? -2.377 -8.610 6.145 1.00 86.19 80 PHE A N 1
ATOM 597 C CA . PHE A 1 80 ? -3.369 -7.942 6.975 1.00 86.19 80 PHE A CA 1
ATOM 598 C C . PHE A 1 80 ? -4.795 -8.389 6.656 1.00 86.19 80 PHE A C 1
ATOM 600 O O . PHE A 1 80 ? -5.533 -8.714 7.583 1.00 86.19 80 PHE A O 1
ATOM 607 N N . LEU A 1 81 ? -5.182 -8.462 5.381 1.00 86.19 81 LEU A N 1
ATOM 608 C CA . LEU A 1 81 ? -6.503 -8.944 4.976 1.00 86.19 81 LEU A CA 1
ATOM 609 C C . LEU A 1 81 ? -6.715 -10.398 5.424 1.00 86.19 81 LEU A C 1
ATOM 611 O O . LEU A 1 81 ? -7.766 -10.705 5.984 1.00 86.19 81 LEU A O 1
ATOM 615 N N . MET A 1 82 ? -5.705 -11.264 5.285 1.00 87.94 82 MET A N 1
ATOM 616 C CA . MET A 1 82 ? -5.751 -12.654 5.758 1.00 87.94 82 MET A CA 1
ATOM 617 C C . MET A 1 82 ? -5.950 -12.750 7.280 1.00 87.94 82 MET A C 1
ATOM 619 O O . MET A 1 82 ? -6.758 -13.549 7.757 1.00 87.94 82 MET A O 1
ATOM 623 N N . VAL A 1 83 ? -5.248 -11.923 8.061 1.00 84.81 83 VAL A N 1
ATOM 624 C CA . VAL A 1 83 ? -5.432 -11.846 9.520 1.00 84.81 83 VAL A CA 1
ATOM 625 C C . VAL A 1 83 ? -6.817 -11.299 9.859 1.00 84.81 83 VAL A C 1
ATOM 627 O O . VAL A 1 83 ? -7.484 -11.834 10.747 1.00 84.81 83 VAL A O 1
ATOM 630 N N . GLN A 1 84 ? -7.284 -10.287 9.125 1.00 81.44 84 GLN A N 1
ATOM 631 C CA . GLN A 1 84 ? -8.579 -9.659 9.361 1.00 81.44 84 GLN A CA 1
ATOM 632 C C . GLN A 1 84 ? -9.747 -10.632 9.139 1.00 81.44 84 GLN A C 1
ATOM 634 O O . GLN A 1 84 ? -10.725 -10.567 9.881 1.00 81.44 84 GLN A O 1
ATOM 639 N N . LEU A 1 85 ? -9.619 -11.574 8.192 1.00 80.50 85 LEU A N 1
ATOM 640 C CA . LEU A 1 85 ? -10.592 -12.657 7.983 1.00 80.50 85 LEU A CA 1
ATOM 641 C C . LEU A 1 85 ? -10.743 -13.561 9.217 1.00 80.50 85 LEU A C 1
ATOM 643 O O . LEU A 1 85 ? -11.821 -14.104 9.446 1.00 80.50 85 LEU A O 1
ATOM 647 N N . ARG A 1 86 ? -9.683 -13.730 10.020 1.00 80.38 86 ARG A N 1
ATOM 648 C CA . ARG A 1 86 ? -9.711 -14.564 11.235 1.00 80.38 86 ARG A CA 1
ATOM 649 C C . ARG A 1 86 ? -10.069 -13.774 12.493 1.00 80.38 86 ARG A C 1
ATOM 651 O O . ARG A 1 86 ? -10.758 -14.294 13.368 1.00 80.38 86 ARG A O 1
ATOM 658 N N . ARG A 1 87 ? -9.552 -12.549 12.629 1.00 75.56 87 ARG A N 1
ATOM 659 C CA . ARG A 1 87 ? -9.718 -11.682 13.807 1.00 75.56 87 ARG A CA 1
ATOM 660 C C . ARG A 1 87 ? -9.835 -10.219 13.346 1.00 75.56 87 ARG A C 1
ATOM 662 O O . ARG A 1 87 ? -8.810 -9.611 13.034 1.00 75.56 87 ARG A O 1
ATOM 669 N N . PRO A 1 88 ? -11.040 -9.618 13.332 1.00 68.56 88 PRO A N 1
ATOM 670 C CA . PRO A 1 88 ? -11.210 -8.219 12.951 1.00 68.56 88 PRO A CA 1
ATOM 671 C C . PRO A 1 88 ? -10.680 -7.298 14.058 1.00 68.56 88 PRO A C 1
ATOM 673 O O . PRO A 1 88 ? -11.400 -6.895 14.969 1.00 68.56 88 PRO A O 1
ATOM 676 N N . LEU A 1 89 ? -9.387 -6.985 13.993 1.00 69.25 89 LEU A N 1
ATOM 677 C CA . LEU A 1 89 ? -8.708 -6.069 14.905 1.00 69.25 89 LEU A CA 1
ATOM 678 C C . LEU A 1 89 ? -8.545 -4.710 14.220 1.00 69.25 89 LEU A C 1
ATOM 680 O O . LEU A 1 89 ? -7.669 -4.528 13.374 1.00 69.25 89 LEU A O 1
ATOM 684 N N . VAL A 1 90 ? -9.369 -3.739 14.615 1.00 69.19 90 VAL A N 1
ATOM 685 C CA . VAL A 1 90 ? -9.317 -2.358 14.095 1.00 69.19 90 VAL A CA 1
ATOM 686 C C . VAL A 1 90 ? -7.933 -1.731 14.309 1.00 69.19 90 VAL A C 1
ATOM 688 O O . VAL A 1 90 ? -7.418 -1.051 13.424 1.00 69.19 90 VAL A O 1
ATOM 691 N N . ALA A 1 91 ? -7.288 -2.038 15.439 1.00 72.31 91 ALA A N 1
ATOM 692 C CA . ALA A 1 91 ? -5.950 -1.551 15.771 1.00 72.31 91 ALA A CA 1
ATOM 693 C C . ALA A 1 91 ? -4.877 -1.975 14.749 1.00 72.31 91 ALA A C 1
ATOM 695 O O . ALA A 1 91 ? -4.007 -1.177 14.417 1.00 72.31 91 ALA A O 1
ATOM 696 N N . LEU A 1 92 ? -4.960 -3.195 14.198 1.00 76.25 92 LEU A N 1
ATOM 697 C CA . LEU A 1 92 ? -4.031 -3.642 13.153 1.00 76.25 92 LEU A CA 1
ATOM 698 C C . LEU A 1 92 ? -4.222 -2.840 11.863 1.00 76.25 92 LEU A C 1
ATOM 700 O O . LEU A 1 92 ? -3.244 -2.469 11.221 1.00 76.25 92 LEU A O 1
ATOM 704 N N . GLY A 1 93 ? -5.469 -2.523 11.506 1.00 76.12 93 GLY A N 1
ATOM 705 C CA . GLY A 1 93 ? -5.771 -1.736 10.310 1.00 76.12 93 GLY A CA 1
ATOM 706 C C . GLY A 1 93 ? -5.224 -0.313 10.393 1.00 76.12 93 GLY A C 1
ATOM 707 O O . GLY A 1 93 ? -4.705 0.200 9.406 1.00 76.12 93 GLY A O 1
ATOM 708 N N . ALA A 1 94 ? -5.255 0.288 11.584 1.00 79.62 94 ALA A N 1
ATOM 709 C CA . ALA A 1 94 ? -4.706 1.620 11.827 1.00 79.62 94 ALA A CA 1
ATOM 710 C C . ALA A 1 94 ? -3.178 1.702 11.705 1.00 79.62 94 ALA A C 1
ATOM 712 O O . ALA A 1 94 ? -2.659 2.786 11.468 1.00 79.62 94 ALA A O 1
ATOM 713 N N . VAL A 1 95 ? -2.463 0.580 11.833 1.00 84.31 95 VAL A N 1
ATOM 714 C CA . VAL A 1 95 ? -1.005 0.519 11.633 1.00 84.31 95 VAL A CA 1
ATOM 715 C C . VAL A 1 95 ? -0.666 0.097 10.205 1.00 84.31 95 VAL A C 1
ATOM 717 O O . VAL A 1 95 ? 0.174 0.714 9.554 1.00 84.31 95 VAL A O 1
ATOM 720 N N . VAL A 1 96 ? -1.336 -0.933 9.683 1.00 84.50 96 VAL A N 1
ATOM 721 C CA . VAL A 1 96 ? -1.013 -1.480 8.358 1.00 84.50 96 VAL A CA 1
ATOM 722 C C . VAL A 1 96 ? -1.429 -0.534 7.234 1.00 84.50 96 VAL A C 1
ATOM 724 O O . VAL A 1 96 ? -0.685 -0.383 6.270 1.00 84.50 96 VAL A O 1
ATOM 727 N N . SER A 1 97 ? -2.577 0.135 7.354 1.00 82.62 97 SER A N 1
ATOM 728 C CA . SER A 1 97 ? -3.060 1.056 6.322 1.00 82.62 97 SER A CA 1
ATOM 729 C C . SER A 1 97 ? -2.090 2.223 6.040 1.00 82.62 97 SER A C 1
ATOM 731 O O . SER A 1 97 ? -1.732 2.402 4.873 1.00 82.62 97 SER A O 1
ATOM 733 N N . PRO A 1 98 ? -1.589 2.982 7.042 1.00 85.94 98 PRO A N 1
ATOM 734 C CA . PRO A 1 98 ? -0.611 4.042 6.788 1.00 85.94 98 PRO A CA 1
ATOM 735 C C . PRO A 1 98 ? 0.739 3.510 6.295 1.00 85.94 98 PRO A C 1
ATOM 737 O O . PRO A 1 98 ? 1.369 4.163 5.466 1.00 85.94 98 PRO A O 1
ATOM 740 N N . LEU A 1 99 ? 1.176 2.327 6.747 1.00 85.06 99 LEU A N 1
ATOM 741 C CA . LEU A 1 99 ? 2.393 1.692 6.228 1.00 85.06 99 LEU A CA 1
ATOM 742 C C . LEU A 1 99 ? 2.255 1.343 4.743 1.00 85.06 99 LEU A C 1
ATOM 744 O O . LEU A 1 99 ? 3.135 1.670 3.949 1.00 85.06 99 LEU A O 1
ATOM 748 N N . ALA A 1 100 ? 1.140 0.726 4.353 1.00 84.62 100 ALA A N 1
ATOM 749 C CA . ALA A 1 100 ? 0.865 0.387 2.962 1.00 84.62 100 ALA A CA 1
ATOM 750 C C . ALA A 1 100 ? 0.762 1.636 2.081 1.00 84.62 100 ALA A C 1
ATOM 752 O O . ALA A 1 100 ? 1.357 1.676 1.004 1.00 84.62 100 ALA A O 1
ATOM 753 N N . PHE A 1 101 ? 0.072 2.678 2.555 1.00 85.44 101 PHE A N 1
ATOM 754 C CA . PHE A 1 101 ? 0.033 3.978 1.888 1.00 85.44 101 PHE A CA 1
ATOM 755 C C . PHE A 1 101 ? 1.441 4.558 1.705 1.00 85.44 101 PHE A C 1
ATOM 757 O O . PHE A 1 101 ? 1.818 4.883 0.582 1.00 85.44 101 PHE A O 1
ATOM 764 N N . GLY A 1 102 ? 2.237 4.631 2.776 1.00 84.50 102 GLY A N 1
ATOM 765 C CA . GLY A 1 102 ? 3.581 5.208 2.744 1.00 84.50 102 GLY A CA 1
ATOM 766 C C . GLY A 1 102 ? 4.526 4.471 1.795 1.00 84.50 102 GLY A C 1
ATOM 767 O O . GLY A 1 102 ? 5.214 5.106 1.001 1.00 84.50 102 GLY A O 1
ATOM 768 N N . LEU A 1 103 ? 4.518 3.136 1.817 1.00 84.06 103 LEU A N 1
ATOM 769 C CA . LEU A 1 103 ? 5.345 2.315 0.926 1.00 84.06 103 LEU A CA 1
ATOM 770 C C . LEU A 1 103 ? 4.914 2.432 -0.542 1.00 84.06 103 LEU A C 1
ATOM 772 O O . LEU A 1 103 ? 5.763 2.536 -1.426 1.00 84.06 103 LEU A O 1
ATOM 776 N N . THR A 1 104 ? 3.605 2.460 -0.807 1.00 81.12 104 THR A N 1
ATOM 777 C CA . THR A 1 104 ? 3.078 2.608 -2.174 1.00 81.12 104 THR A CA 1
ATOM 778 C C . THR A 1 104 ? 3.356 4.012 -2.721 1.00 81.12 104 THR A C 1
ATOM 780 O O . THR A 1 104 ? 3.740 4.155 -3.879 1.00 81.12 104 THR A O 1
ATOM 783 N N . LEU A 1 105 ? 3.246 5.046 -1.881 1.00 84.88 105 LEU A N 1
ATOM 784 C CA . LEU A 1 105 ? 3.606 6.420 -2.231 1.00 84.88 105 LEU A CA 1
ATOM 785 C C . LEU A 1 105 ? 5.113 6.570 -2.479 1.00 84.88 105 LEU A C 1
ATOM 787 O O . LEU A 1 105 ? 5.512 7.228 -3.435 1.00 84.88 105 LEU A O 1
ATOM 791 N N . ALA A 1 106 ? 5.952 5.937 -1.655 1.00 84.12 106 ALA A N 1
ATOM 792 C CA . ALA A 1 106 ? 7.397 5.918 -1.865 1.00 84.12 106 ALA A CA 1
ATOM 793 C C . ALA A 1 106 ? 7.766 5.216 -3.180 1.00 84.12 106 ALA A C 1
ATOM 795 O O . ALA A 1 106 ? 8.636 5.698 -3.900 1.00 84.12 106 ALA A O 1
ATOM 796 N N . SER A 1 107 ? 7.083 4.120 -3.521 1.00 83.25 107 SER A N 1
ATOM 797 C CA . SER A 1 107 ? 7.246 3.448 -4.814 1.00 83.25 107 SER A CA 1
ATOM 798 C C . SER A 1 107 ? 6.923 4.381 -5.989 1.00 83.25 107 SER A C 1
ATOM 800 O O . SER A 1 107 ? 7.744 4.503 -6.895 1.00 83.25 107 SER A O 1
ATOM 802 N N . ASP A 1 108 ? 5.795 5.102 -5.946 1.00 85.50 108 ASP A N 1
ATOM 803 C CA . ASP A 1 108 ? 5.418 6.074 -6.989 1.00 85.50 108 ASP A CA 1
ATOM 804 C C . ASP A 1 108 ? 6.416 7.244 -7.076 1.00 85.50 108 ASP A C 1
ATOM 806 O O . ASP A 1 108 ? 6.838 7.617 -8.168 1.00 85.50 108 ASP A O 1
ATOM 810 N N . ALA A 1 109 ? 6.874 7.771 -5.934 1.00 84.62 109 ALA A N 1
ATOM 811 C CA . ALA A 1 109 ? 7.830 8.880 -5.882 1.00 84.62 109 ALA A CA 1
ATOM 812 C C . ALA A 1 109 ? 9.237 8.498 -6.376 1.00 84.62 109 ALA A C 1
ATOM 814 O O . ALA A 1 109 ? 9.943 9.323 -6.956 1.00 84.62 109 ALA A O 1
ATOM 815 N N . VAL A 1 110 ? 9.660 7.254 -6.135 1.00 82.88 110 VAL A N 1
ATOM 816 C CA . VAL A 1 110 ? 10.972 6.734 -6.551 1.00 82.88 110 VAL A CA 1
ATOM 817 C C . VAL A 1 110 ? 10.923 6.135 -7.959 1.00 82.88 110 VAL A C 1
ATOM 819 O O . VAL A 1 110 ? 11.977 5.869 -8.534 1.00 82.88 110 VAL A O 1
ATOM 822 N N . TYR A 1 111 ? 9.739 5.957 -8.552 1.00 79.19 111 TYR A N 1
ATOM 823 C CA . TYR A 1 111 ? 9.569 5.368 -9.876 1.00 79.19 111 TYR A CA 1
ATOM 824 C C . TYR A 1 111 ? 10.400 6.103 -10.942 1.00 79.19 111 TYR A C 1
ATOM 826 O O . TYR A 1 111 ? 10.116 7.241 -11.315 1.00 79.19 111 TYR A O 1
ATOM 834 N N . ARG A 1 112 ? 11.432 5.436 -11.477 1.00 68.62 112 ARG A N 1
ATOM 835 C CA . ARG A 1 112 ? 12.341 5.999 -12.502 1.00 68.62 112 ARG A CA 1
ATOM 836 C C . ARG A 1 112 ? 11.984 5.604 -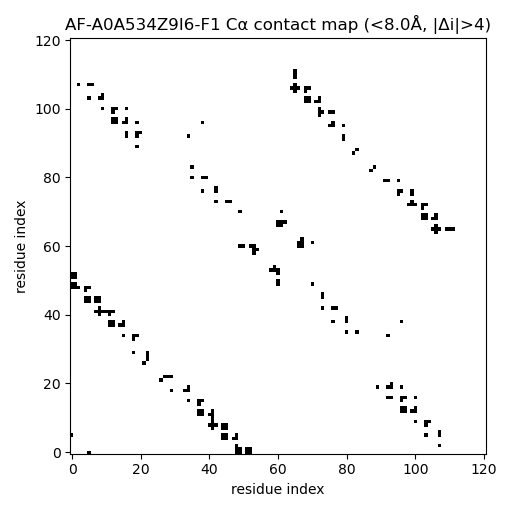13.940 1.00 68.62 112 ARG A C 1
ATOM 838 O O . ARG A 1 112 ? 12.787 5.833 -14.846 1.00 68.62 112 ARG A O 1
ATOM 845 N N . GLY A 1 113 ? 10.798 5.032 -14.163 1.00 64.56 113 GLY A N 1
ATOM 846 C CA . GLY A 1 113 ? 10.390 4.496 -15.464 1.00 64.56 113 GLY A CA 1
ATOM 847 C C . GLY A 1 113 ? 11.015 3.134 -15.784 1.00 64.56 113 GLY A C 1
ATOM 848 O O . GLY A 1 113 ? 11.881 2.641 -15.064 1.00 64.56 113 GLY A O 1
ATOM 849 N N . ALA A 1 114 ? 10.565 2.507 -16.875 1.00 57.31 114 ALA A N 1
ATOM 850 C CA . ALA A 1 114 ? 11.133 1.252 -17.361 1.00 57.31 114 ALA A CA 1
ATOM 851 C C . ALA A 1 114 ? 12.529 1.511 -17.952 1.00 57.31 114 ALA A C 1
ATOM 853 O O . ALA A 1 114 ? 12.666 1.850 -19.125 1.00 57.31 114 ALA A O 1
ATOM 854 N N . ARG A 1 115 ? 13.571 1.396 -17.126 1.00 60.78 115 ARG A N 1
ATOM 855 C CA . ARG A 1 115 ? 14.946 1.307 -17.624 1.00 60.78 115 ARG A CA 1
ATOM 856 C C . ARG A 1 115 ? 15.225 -0.140 -18.030 1.00 60.78 115 ARG A C 1
ATOM 858 O O . ARG A 1 115 ? 14.805 -1.037 -17.299 1.00 60.78 115 ARG A O 1
ATOM 865 N N . PRO A 1 116 ? 15.901 -0.378 -19.165 1.00 55.22 116 PRO A N 1
ATOM 866 C CA . PRO A 1 116 ? 16.301 -1.726 -19.542 1.00 55.22 116 PRO A CA 1
ATOM 867 C C . PRO A 1 116 ? 17.180 -2.324 -18.439 1.00 55.22 116 PRO A C 1
ATOM 869 O O . PRO A 1 116 ? 18.048 -1.638 -17.889 1.00 55.22 116 PRO A O 1
ATOM 872 N N . LEU A 1 117 ? 16.910 -3.584 -18.097 1.00 58.50 117 LEU A N 1
ATOM 873 C CA . LEU A 1 117 ? 17.712 -4.347 -17.147 1.00 58.50 117 LEU A CA 1
ATOM 874 C C . LEU A 1 117 ? 19.173 -4.389 -17.635 1.00 58.50 117 LEU A C 1
ATOM 876 O O . LEU A 1 117 ? 19.404 -4.568 -18.834 1.00 58.50 117 LEU A O 1
ATOM 880 N N . PRO A 1 118 ? 20.170 -4.221 -16.746 1.00 57.41 118 PRO A N 1
ATOM 881 C CA . PRO A 1 118 ? 21.557 -4.500 -17.094 1.00 57.41 118 PRO A CA 1
ATOM 882 C C . PRO A 1 118 ? 21.671 -5.955 -17.578 1.00 57.41 118 PRO A C 1
ATOM 884 O O . PRO A 1 118 ? 21.114 -6.829 -16.918 1.00 57.41 118 PRO A O 1
ATOM 887 N N . PRO A 1 119 ? 22.412 -6.243 -18.663 1.00 66.12 119 PRO A N 1
ATOM 888 C CA . PRO A 1 119 ? 22.486 -7.571 -19.293 1.00 66.12 119 PRO A CA 1
ATOM 889 C C . PRO A 1 119 ? 23.219 -8.646 -18.457 1.00 66.12 119 PRO A C 1
ATOM 891 O O . PRO A 1 119 ? 23.694 -9.636 -19.000 1.00 66.12 119 PRO A O 1
ATOM 894 N N . VAL A 1 120 ? 23.379 -8.425 -17.150 1.00 71.81 120 VAL A N 1
ATOM 895 C CA . VAL A 1 120 ? 24.123 -9.283 -16.210 1.00 71.81 120 VAL A CA 1
ATOM 896 C C . VAL A 1 120 ? 23.187 -10.159 -15.354 1.00 71.81 120 VAL A C 1
ATOM 898 O O . VAL A 1 120 ? 23.665 -10.993 -14.588 1.00 71.81 120 VAL A O 1
ATOM 901 N N . LEU A 1 121 ? 21.868 -10.012 -15.508 1.00 49.47 121 LEU A N 1
ATOM 902 C CA . LEU A 1 121 ? 20.839 -10.920 -14.983 1.00 49.47 121 LEU A CA 1
ATOM 903 C C . LEU A 1 121 ? 20.111 -11.596 -16.146 1.00 49.47 121 LEU A C 1
ATOM 905 O O . LEU A 1 121 ? 19.681 -12.752 -15.951 1.00 49.47 121 LEU A O 1
#

Foldseek 3Di:
DPLVLLVLLLVLLVVLLVLLVCCVVVVDCDPLVNNLVSLVSSLVSLVVVQVVVCVVVVHRQCPDPLSVLSVVLSVLSVVVNVVCVVPVDSVSSNVSSVSSSVSSVVSSVPDPDDDPDDPPD

Mean predicted aligned error: 7.07 Å

Solvent-accessible surface area (backbone atoms only — not comparable to full-atom values): 6380 Å² total; per-residue (Å²): 106,44,63,69,35,41,52,50,17,36,53,26,21,45,50,26,24,51,53,34,49,49,33,64,74,66,69,46,87,59,64,86,61,53,50,59,49,31,45,50,53,17,48,53,33,36,51,48,15,45,50,54,30,16,62,75,71,74,44,78,58,53,83,47,72,35,29,38,34,36,50,50,23,52,49,52,51,52,54,48,53,60,46,39,77,77,49,82,50,66,71,56,46,48,53,49,25,48,51,32,25,52,32,36,47,48,15,62,74,57,53,81,68,94,66,83,77,69,95,86,119

pLDDT: mean 81.08, std 8.72, range [49.47, 92.69]